Protein AF-A0A6J7T9Y9-F1 (afdb_monomer_lite)

pLDDT: mean 90.73, std 6.39, range [60.41, 96.44]

Organism: NCBI:txid449393

Sequence (44 aa):
MHPDSHVADSLQDLSVPVHIIGDAKSVDYIEGAMHSAHEVARGL

Secondary structure (DSSP, 8-state):
-----HHHHHHTTSSS-----GGGT----HHHHHHHHHHHHHT-

Radius of gyration: 11.11 Å; chains: 1; bounding box: 27×23×23 Å

Structure (mmCIF, N/CA/C/O backbone):
data_AF-A0A6J7T9Y9-F1
#
_entry.id   AF-A0A6J7T9Y9-F1
#
loop_
_atom_site.group_PDB
_atom_site.id
_atom_site.type_symbol
_atom_site.label_atom_id
_atom_site.label_alt_id
_atom_site.label_comp_id
_atom_site.label_asym_id
_atom_site.label_entity_id
_atom_site.label_seq_id
_atom_site.pdbx_PDB_ins_code
_atom_site.Cartn_x
_atom_site.Cartn_y
_atom_site.Cartn_z
_atom_site.occupancy
_atom_site.B_iso_or_equiv
_atom_site.auth_seq_id
_atom_site.auth_comp_id
_atom_site.auth_asym_id
_atom_site.auth_atom_id
_atom_site.pdbx_PDB_model_num
ATOM 1 N N . MET A 1 1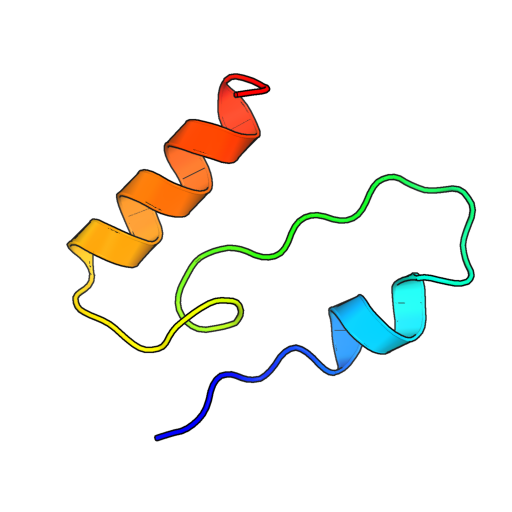 ? 9.363 -7.185 -11.625 1.00 75.75 1 MET A N 1
ATOM 2 C CA . MET A 1 1 ? 9.014 -7.659 -10.269 1.00 75.75 1 MET A CA 1
ATOM 3 C C . MET A 1 1 ? 7.731 -6.938 -9.877 1.00 75.75 1 MET A C 1
ATOM 5 O O . MET A 1 1 ? 7.555 -5.817 -10.340 1.00 75.75 1 MET A O 1
ATOM 9 N N . HIS A 1 2 ? 6.823 -7.575 -9.139 1.00 85.38 2 HIS A N 1
ATOM 10 C CA . HIS A 1 2 ? 5.560 -6.962 -8.712 1.00 85.38 2 HIS A CA 1
ATOM 11 C C . HIS A 1 2 ? 5.568 -6.767 -7.192 1.00 85.38 2 HIS A C 1
ATOM 13 O O . HIS A 1 2 ? 6.175 -7.601 -6.516 1.00 85.38 2 HIS A O 1
ATOM 19 N N . PRO A 1 3 ? 4.928 -5.706 -6.671 1.00 91.75 3 PRO A N 1
ATOM 20 C CA . PRO A 1 3 ? 4.735 -5.538 -5.236 1.00 91.75 3 PRO A CA 1
ATOM 21 C C . PRO A 1 3 ? 3.989 -6.730 -4.632 1.00 91.75 3 PRO A C 1
ATOM 23 O O . PRO A 1 3 ? 3.095 -7.284 -5.275 1.00 91.75 3 PRO A O 1
ATOM 26 N N . ASP A 1 4 ? 4.347 -7.104 -3.405 1.00 92.56 4 ASP A N 1
ATOM 27 C CA . ASP A 1 4 ? 3.639 -8.120 -2.620 1.00 92.56 4 ASP A CA 1
ATOM 28 C C . ASP A 1 4 ? 2.985 -7.471 -1.394 1.00 92.56 4 ASP A C 1
ATOM 30 O O . ASP A 1 4 ? 3.659 -7.102 -0.429 1.00 92.56 4 ASP A O 1
ATOM 34 N N . SER A 1 5 ? 1.660 -7.324 -1.451 1.00 92.44 5 SER A N 1
ATOM 35 C CA . SER A 1 5 ? 0.825 -6.737 -0.400 1.00 92.44 5 SER A CA 1
ATOM 36 C C . SER A 1 5 ? -0.062 -7.755 0.320 1.00 92.44 5 SER A C 1
ATOM 38 O O . SER A 1 5 ? -0.909 -7.352 1.115 1.00 92.44 5 SER A O 1
ATOM 40 N N . HIS A 1 6 ? 0.121 -9.065 0.107 1.00 93.62 6 HIS A N 1
ATOM 41 C CA . HIS A 1 6 ? -0.872 -10.081 0.493 1.00 93.62 6 HIS A CA 1
ATOM 42 C C . HIS A 1 6 ? -1.242 -10.059 1.988 1.00 93.62 6 HIS A C 1
ATOM 44 O O . HIS A 1 6 ? -2.395 -10.271 2.375 1.00 93.62 6 HIS A O 1
ATOM 50 N N . VAL A 1 7 ? -0.265 -9.788 2.858 1.00 91.38 7 VAL A N 1
ATOM 51 C CA . VAL A 1 7 ? -0.507 -9.647 4.303 1.00 91.38 7 VAL A CA 1
ATOM 52 C C . VAL A 1 7 ? -1.351 -8.409 4.603 1.00 91.38 7 VAL A C 1
ATOM 54 O O . VAL A 1 7 ? -2.273 -8.495 5.404 1.00 91.38 7 VAL A O 1
ATOM 57 N N . ALA A 1 8 ? -1.072 -7.276 3.957 1.00 91.12 8 ALA A N 1
ATOM 58 C CA . ALA A 1 8 ? -1.842 -6.052 4.153 1.00 91.12 8 ALA A CA 1
ATOM 59 C C . ALA A 1 8 ? -3.286 -6.210 3.658 1.00 91.12 8 ALA A C 1
ATOM 61 O O . ALA A 1 8 ? -4.207 -5.788 4.352 1.00 91.12 8 ALA A O 1
ATOM 62 N N . ASP A 1 9 ? -3.485 -6.887 2.525 1.00 90.75 9 ASP A N 1
ATOM 63 C CA . ASP A 1 9 ? -4.813 -7.194 1.984 1.00 90.75 9 ASP A CA 1
ATOM 64 C C . ASP A 1 9 ? -5.628 -8.059 2.955 1.00 90.75 9 ASP A C 1
ATOM 66 O O . ASP A 1 9 ? -6.796 -7.781 3.211 1.00 90.75 9 ASP A O 1
ATOM 70 N N . SER A 1 10 ? -4.982 -9.041 3.591 1.00 91.69 10 SER A N 1
ATOM 71 C CA . SER A 1 10 ? -5.609 -9.905 4.606 1.00 91.69 10 SER A CA 1
ATOM 72 C C . SER A 1 10 ? -5.977 -9.166 5.901 1.00 91.69 10 SER A C 1
ATOM 74 O O . SER A 1 10 ? -6.775 -9.668 6.691 1.00 91.69 10 SER A O 1
ATOM 76 N N . LEU A 1 11 ? -5.376 -8.000 6.156 1.00 90.56 11 LEU A N 1
ATOM 77 C CA . LEU A 1 11 ? -5.598 -7.201 7.363 1.00 90.56 11 LEU A CA 1
ATOM 78 C C . LEU A 1 11 ? -6.609 -6.062 7.152 1.00 90.56 11 LEU A C 1
ATOM 80 O O . LEU A 1 11 ? -6.992 -5.440 8.140 1.00 90.56 11 LEU A O 1
ATOM 84 N N . GLN A 1 12 ? -7.066 -5.795 5.919 1.00 82.44 12 GLN A N 1
ATOM 85 C CA . GLN A 1 12 ? -8.041 -4.726 5.631 1.00 82.44 12 GLN A CA 1
ATOM 86 C C . GLN A 1 12 ? -9.374 -4.909 6.373 1.00 82.44 12 GLN A C 1
ATOM 88 O O . GLN A 1 12 ? -10.029 -3.924 6.707 1.00 82.44 12 GLN A O 1
ATOM 93 N N . ASP A 1 13 ? -9.751 -6.155 6.670 1.00 82.62 13 ASP A N 1
ATOM 94 C CA . ASP A 1 13 ? -10.992 -6.487 7.382 1.00 82.62 13 ASP A CA 1
ATOM 95 C C . ASP A 1 13 ? -10.908 -6.257 8.901 1.00 82.62 13 ASP A C 1
ATOM 97 O O . ASP A 1 13 ? -11.902 -6.385 9.621 1.00 82.62 13 ASP A O 1
ATOM 101 N N . LEU A 1 14 ? -9.726 -5.919 9.419 1.00 84.31 14 LEU A N 1
ATOM 102 C CA . LEU A 1 14 ? -9.540 -5.577 10.820 1.00 84.31 14 LEU A CA 1
ATOM 103 C C . LEU A 1 14 ? -9.661 -4.061 10.993 1.00 84.31 14 LEU A C 1
ATOM 105 O O . LEU A 1 14 ? -9.069 -3.290 10.247 1.00 84.31 14 LEU A O 1
ATOM 109 N N . SER A 1 15 ? -10.350 -3.610 12.045 1.00 85.56 15 SER A N 1
ATOM 110 C CA . SER A 1 15 ? -10.472 -2.181 12.394 1.00 85.56 15 SER A CA 1
ATOM 111 C C . SER A 1 15 ? -9.164 -1.548 12.908 1.00 85.56 15 SER A C 1
ATOM 113 O O . SER A 1 15 ? -9.198 -0.615 13.713 1.00 85.56 15 SER A O 1
ATOM 115 N N . VAL A 1 16 ? -8.007 -2.072 12.500 1.00 86.81 16 VAL A N 1
ATOM 116 C CA . VAL A 1 16 ? -6.684 -1.544 12.828 1.00 86.81 16 VAL A CA 1
ATOM 117 C C . VAL A 1 16 ? -6.128 -0.775 11.627 1.00 86.81 16 VAL A C 1
ATOM 119 O O . VAL A 1 16 ? -6.252 -1.239 10.497 1.00 86.81 16 VAL A O 1
ATOM 122 N N . PRO A 1 17 ? -5.499 0.393 11.833 1.00 87.19 17 PRO A N 1
ATOM 123 C CA . PRO A 1 17 ? -4.824 1.099 10.750 1.00 87.19 17 PRO A CA 1
ATOM 124 C C . PRO A 1 17 ? -3.667 0.266 10.185 1.00 87.19 17 PRO A C 1
ATOM 126 O O . PRO A 1 17 ? -2.761 -0.126 10.922 1.00 87.19 17 PRO A O 1
ATOM 129 N N . VAL A 1 18 ? -3.686 0.022 8.874 1.00 92.25 18 VAL A N 1
ATOM 130 C CA . VAL A 1 18 ? -2.632 -0.689 8.138 1.00 92.25 18 VAL A CA 1
ATOM 131 C C . VAL A 1 18 ? 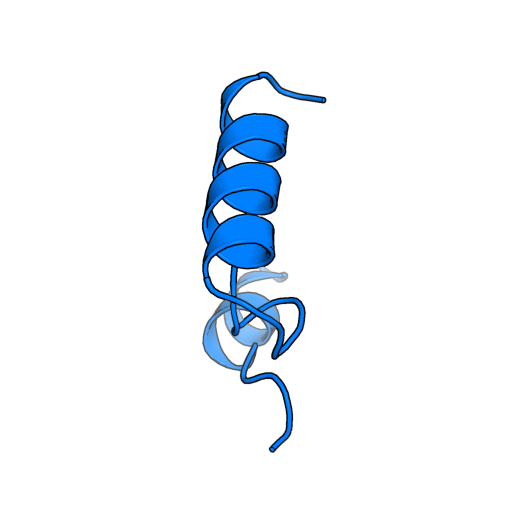-2.040 0.252 7.096 1.00 92.25 18 VAL A C 1
ATOM 133 O O . VAL A 1 18 ? -2.769 0.902 6.349 1.00 92.25 18 VAL A O 1
ATOM 136 N N . HIS A 1 19 ? -0.711 0.304 7.027 1.00 93.50 19 HIS A N 1
ATOM 137 C CA . HIS A 1 19 ? 0.020 1.072 6.023 1.00 93.50 19 HIS A CA 1
ATOM 138 C C . HIS A 1 19 ? 0.958 0.151 5.245 1.00 93.50 19 HIS A C 1
ATOM 140 O O . HIS A 1 19 ? 1.637 -0.692 5.830 1.00 93.50 19 HIS A O 1
ATOM 146 N N . ILE A 1 20 ? 1.015 0.343 3.929 1.00 94.62 20 ILE A N 1
ATOM 147 C CA . ILE A 1 20 ? 1.910 -0.385 3.027 1.00 94.62 20 ILE A CA 1
ATOM 148 C C . ILE A 1 20 ? 3.035 0.571 2.619 1.00 94.62 20 ILE A C 1
ATOM 150 O O . ILE A 1 20 ? 2.760 1.691 2.186 1.00 94.62 20 ILE A O 1
ATOM 154 N N . ILE A 1 21 ? 4.290 0.147 2.767 1.00 95.44 21 ILE A N 1
ATOM 155 C CA . ILE A 1 21 ? 5.495 0.940 2.470 1.00 95.44 21 ILE A CA 1
ATOM 156 C C . ILE A 1 21 ? 6.520 0.098 1.700 1.00 95.44 21 ILE A C 1
ATOM 158 O O . ILE A 1 21 ? 6.448 -1.131 1.704 1.00 95.44 21 ILE A O 1
ATOM 162 N N . GLY A 1 22 ? 7.488 0.755 1.063 1.00 95.06 22 GLY A N 1
ATOM 163 C CA . GLY A 1 22 ? 8.561 0.102 0.312 1.00 95.06 22 GLY A CA 1
ATOM 164 C C . GLY A 1 22 ? 8.064 -0.782 -0.819 1.00 95.06 22 GLY A C 1
ATOM 165 O O . GLY A 1 22 ? 7.024 -0.507 -1.415 1.00 95.06 22 GLY A O 1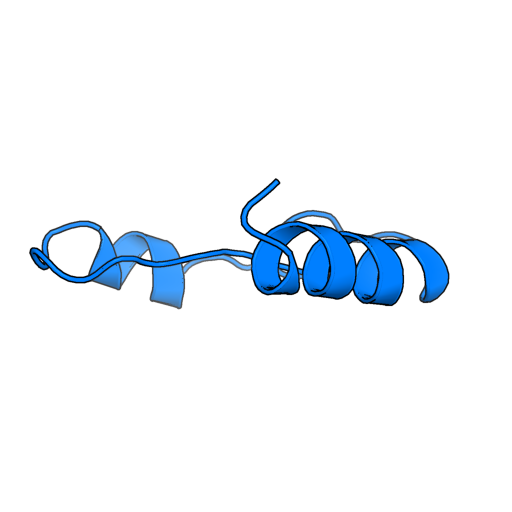
ATOM 166 N N . ASP A 1 23 ? 8.795 -1.863 -1.078 1.00 94.88 23 ASP A N 1
ATOM 167 C CA . ASP A 1 23 ? 8.533 -2.784 -2.189 1.00 94.88 23 ASP A CA 1
ATOM 168 C C . ASP A 1 23 ? 7.170 -3.480 -2.101 1.00 94.88 23 ASP A C 1
ATOM 170 O O . ASP A 1 23 ? 6.631 -3.902 -3.121 1.00 94.88 23 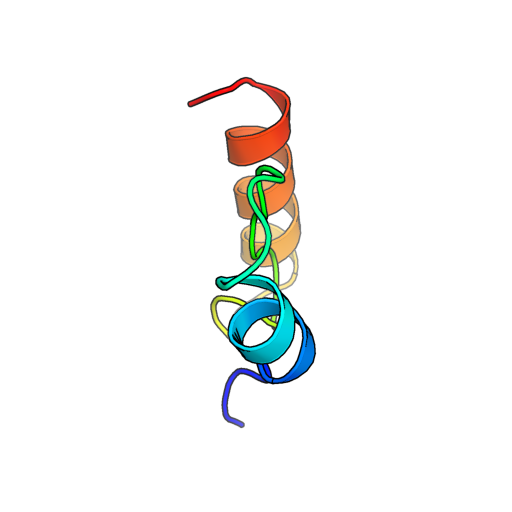ASP A O 1
ATOM 174 N N . ALA A 1 24 ? 6.570 -3.547 -0.908 1.00 93.69 24 ALA A N 1
ATOM 175 C CA . ALA A 1 24 ? 5.195 -4.015 -0.739 1.00 93.69 24 ALA A CA 1
ATOM 176 C C . ALA A 1 24 ? 4.163 -3.038 -1.338 1.00 93.69 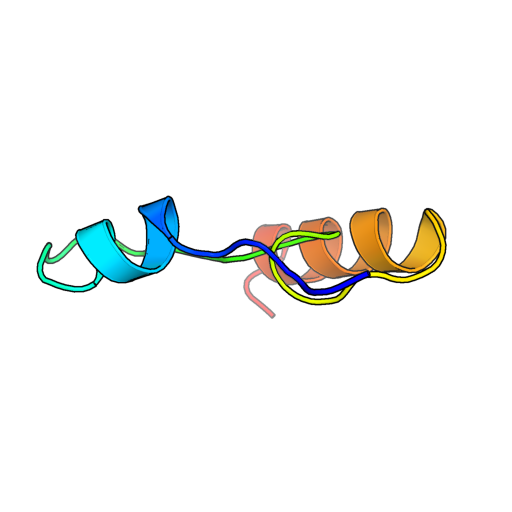24 ALA A C 1
ATOM 178 O O . ALA A 1 24 ? 3.071 -3.452 -1.717 1.00 93.69 24 ALA A O 1
ATOM 179 N N . LYS A 1 25 ? 4.501 -1.742 -1.437 1.00 92.19 25 LYS A N 1
ATOM 180 C CA . LYS A 1 25 ? 3.684 -0.683 -2.060 1.00 92.19 25 LYS A CA 1
ATOM 181 C C . LYS A 1 25 ? 4.054 -0.484 -3.532 1.00 92.19 25 LYS A C 1
ATOM 183 O O . LYS A 1 25 ? 3.169 -0.392 -4.376 1.00 92.19 25 LYS A O 1
ATOM 188 N N . SER A 1 26 ? 5.346 -0.378 -3.833 1.00 91.81 26 SER A N 1
ATOM 189 C CA . SER A 1 26 ? 5.885 -0.189 -5.183 1.00 91.81 26 SER A CA 1
ATOM 190 C C . SER A 1 26 ? 7.320 -0.699 -5.225 1.00 91.81 26 SER A C 1
ATOM 192 O O . SER A 1 26 ? 8.119 -0.316 -4.376 1.00 91.81 26 SER A O 1
ATOM 194 N N . VAL A 1 27 ? 7.650 -1.555 -6.196 1.00 90.62 27 VAL A N 1
ATOM 195 C CA . VAL A 1 27 ? 9.019 -2.061 -6.359 1.00 90.62 27 VAL A CA 1
ATOM 196 C C . VAL A 1 27 ? 9.845 -1.022 -7.110 1.00 90.62 27 VAL A C 1
ATOM 198 O O . VAL A 1 27 ? 9.777 -0.950 -8.338 1.00 90.62 27 VAL A O 1
ATOM 201 N N . ASP A 1 28 ? 10.632 -0.252 -6.363 1.00 88.44 28 ASP A N 1
ATOM 202 C CA . ASP A 1 28 ? 11.415 0.886 -6.853 1.00 88.44 28 ASP A CA 1
ATOM 203 C C . ASP A 1 28 ? 12.856 0.866 -6.304 1.00 88.44 28 ASP A C 1
ATOM 205 O O . ASP A 1 28 ? 13.348 -0.129 -5.772 1.00 88.44 28 ASP A O 1
ATOM 209 N N . TYR A 1 29 ? 13.582 1.975 -6.461 1.00 89.69 29 TYR A N 1
ATOM 210 C CA . TYR A 1 29 ? 14.877 2.171 -5.814 1.00 89.69 29 TYR A CA 1
ATOM 211 C C . TYR A 1 29 ? 14.740 2.280 -4.289 1.00 89.69 29 TYR A C 1
ATOM 213 O O . TYR A 1 29 ? 13.728 2.750 -3.769 1.00 89.69 29 TYR A O 1
ATOM 221 N N . ILE A 1 30 ? 15.821 1.947 -3.573 1.00 93.19 30 ILE A N 1
ATOM 222 C CA . ILE A 1 30 ? 15.894 1.970 -2.100 1.00 93.19 30 ILE A CA 1
ATOM 223 C C . ILE A 1 30 ? 15.436 3.301 -1.473 1.00 93.19 30 ILE A C 1
ATOM 225 O O . ILE A 1 30 ? 14.846 3.313 -0.395 1.00 93.19 30 ILE A O 1
ATOM 229 N N . GLU A 1 31 ? 15.653 4.419 -2.168 1.00 95.56 31 GLU A N 1
ATOM 230 C CA . GLU A 1 31 ? 15.202 5.748 -1.749 1.00 95.56 31 GLU A CA 1
ATOM 231 C C . GLU A 1 31 ? 13.668 5.847 -1.666 1.00 95.56 31 GLU A C 1
ATOM 233 O O . GLU A 1 31 ? 13.136 6.407 -0.707 1.00 95.56 31 GLU A O 1
ATOM 238 N N . GLY A 1 32 ? 12.943 5.227 -2.603 1.00 93.94 32 GLY A N 1
ATOM 239 C CA . GLY A 1 32 ? 11.479 5.172 -2.586 1.00 93.94 32 GLY A CA 1
ATOM 240 C C . GLY A 1 32 ? 10.941 4.433 -1.359 1.00 93.94 32 GLY A C 1
ATOM 241 O O . GLY A 1 32 ? 9.979 4.879 -0.726 1.00 93.94 32 GLY A O 1
ATOM 242 N N . ALA A 1 33 ? 11.620 3.362 -0.939 1.00 94.81 33 ALA A N 1
ATOM 243 C CA . ALA A 1 33 ? 11.262 2.652 0.282 1.00 94.81 33 ALA A CA 1
ATOM 244 C C . ALA A 1 33 ? 11.445 3.518 1.534 1.00 94.81 33 ALA A C 1
ATOM 246 O O . ALA A 1 33 ? 10.545 3.581 2.374 1.00 94.81 33 ALA A O 1
ATOM 247 N N . MET A 1 34 ? 12.552 4.257 1.624 1.00 95.88 34 MET A N 1
ATOM 248 C CA . MET A 1 34 ? 12.801 5.176 2.739 1.00 95.88 34 MET A CA 1
AT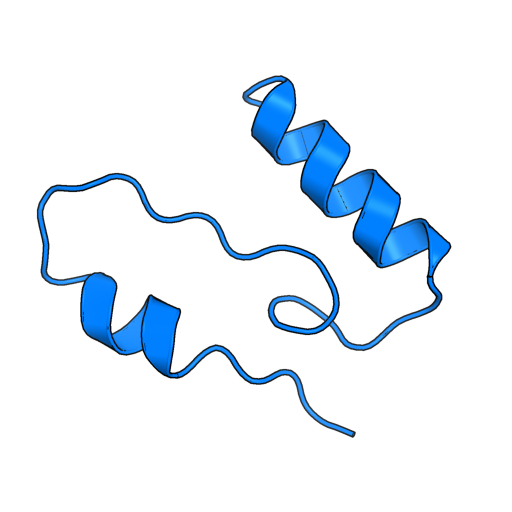OM 249 C C . MET A 1 34 ? 11.789 6.326 2.784 1.00 95.88 34 MET A C 1
ATOM 251 O O . MET A 1 34 ? 11.262 6.634 3.855 1.00 95.88 34 MET A O 1
ATOM 255 N N . HIS A 1 35 ? 11.479 6.938 1.639 1.00 95.62 35 HIS A N 1
ATOM 256 C CA . HIS A 1 35 ? 10.507 8.029 1.565 1.00 95.62 35 HIS A CA 1
ATOM 257 C C . HIS A 1 35 ? 9.100 7.574 1.950 1.00 95.62 35 HIS A C 1
ATOM 259 O O . HIS A 1 35 ? 8.470 8.220 2.783 1.00 95.62 35 HIS A O 1
ATOM 265 N N . SER A 1 36 ? 8.643 6.423 1.451 1.00 95.25 36 SER A N 1
ATOM 266 C CA . SER A 1 36 ? 7.316 5.899 1.809 1.00 95.25 36 SER A CA 1
ATOM 267 C C . SER A 1 36 ? 7.168 5.608 3.311 1.00 95.25 36 SER A C 1
ATOM 269 O O . SER A 1 36 ? 6.118 5.877 3.892 1.00 95.25 36 SER A O 1
ATOM 271 N N . ALA A 1 37 ? 8.226 5.122 3.969 1.00 95.19 37 ALA A N 1
ATOM 272 C CA . ALA A 1 37 ? 8.243 4.943 5.419 1.00 95.19 37 ALA A CA 1
ATOM 273 C C . ALA A 1 37 ? 8.202 6.289 6.161 1.00 95.19 37 ALA A C 1
ATOM 275 O O . ALA A 1 37 ? 7.499 6.431 7.163 1.00 95.19 37 ALA A O 1
ATOM 276 N N . HIS A 1 38 ? 8.943 7.282 5.662 1.00 96.44 38 HIS A N 1
ATOM 277 C CA . HIS A 1 38 ? 8.982 8.624 6.237 1.00 96.44 38 HIS A CA 1
ATOM 278 C C . HIS A 1 38 ? 7.627 9.342 6.154 1.00 96.44 38 HIS A C 1
ATOM 280 O O . HIS A 1 38 ? 7.221 9.974 7.129 1.00 96.44 38 HIS A O 1
ATOM 286 N N . GLU A 1 39 ? 6.919 9.224 5.028 1.00 95.25 39 GLU A N 1
ATOM 287 C CA . GLU A 1 39 ? 5.571 9.779 4.833 1.00 95.25 39 GLU A CA 1
ATOM 288 C C . GLU A 1 39 ? 4.589 9.228 5.872 1.00 95.25 39 GLU A C 1
ATOM 290 O O . GLU A 1 39 ? 3.997 9.995 6.635 1.00 95.25 39 GLU A O 1
ATOM 295 N N . VAL A 1 40 ? 4.516 7.896 5.992 1.00 95.06 40 VAL A N 1
ATOM 296 C CA . VAL A 1 40 ? 3.641 7.222 6.963 1.00 95.06 40 VAL A CA 1
ATOM 297 C C . VAL A 1 40 ? 3.994 7.611 8.399 1.00 95.06 40 VAL A C 1
ATOM 299 O O . VAL A 1 40 ? 3.106 7.937 9.183 1.00 95.06 40 VAL A O 1
ATOM 302 N N . ALA A 1 41 ? 5.283 7.642 8.754 1.00 94.50 41 ALA A N 1
ATOM 303 C CA . ALA A 1 41 ? 5.725 8.006 10.102 1.00 94.50 41 ALA A CA 1
ATOM 304 C C . ALA A 1 41 ? 5.372 9.453 10.487 1.00 94.50 41 ALA A C 1
ATOM 306 O O . ALA A 1 41 ? 5.216 9.760 11.670 1.00 94.50 41 ALA A O 1
ATOM 307 N N . ARG A 1 42 ? 5.241 10.349 9.504 1.00 96.06 42 ARG A N 1
ATOM 308 C CA . ARG A 1 42 ? 4.818 11.738 9.714 1.00 96.06 42 ARG A CA 1
ATOM 309 C C . ARG A 1 42 ? 3.302 11.924 9.751 1.00 96.06 42 ARG A C 1
ATOM 311 O O . ARG A 1 42 ? 2.865 13.028 10.073 1.00 96.06 42 ARG A O 1
ATOM 318 N N . GLY A 1 43 ? 2.525 10.889 9.432 1.00 86.88 43 GLY A N 1
ATOM 319 C CA . GLY A 1 43 ? 1.075 10.988 9.265 1.00 86.88 43 GLY A CA 1
ATOM 320 C C . GLY A 1 43 ? 0.668 11.858 8.072 1.00 86.88 43 GLY A C 1
ATOM 321 O O . GLY A 1 43 ? -0.363 12.525 8.151 1.00 86.88 43 GLY A O 1
ATOM 322 N N . LEU A 1 44 ? 1.510 11.909 7.030 1.00 60.41 44 LEU A N 1
ATOM 323 C CA . LEU A 1 44 ? 1.238 12.599 5.764 1.00 60.41 44 LEU A CA 1
ATOM 324 C C . LEU A 1 44 ? 0.484 11.699 4.782 1.00 60.41 44 LEU A C 1
ATOM 326 O O . LEU A 1 44 ? 0.764 10.479 4.765 1.00 60.41 44 LEU A O 1
#

Foldseek 3Di:
DAAAQPVVVVCPPPPDDDAQAESNVPPDDPVRRVVRVVCVVVVD